Protein AF-A0A2X1A318-F1 (afdb_monomer_lite)

pLDDT: mean 73.66, std 11.12, range [53.78, 89.75]

Secondary structure (DSSP, 8-state):
-HHHHHHHHEEE-SS----HHHHHHHHHHHHHHTTPPP--HHHHHHHHHHTT-SPEEEEEETTEEEEEE--EEE--

Foldseek 3Di:
DLVVVDVQWKDFDQPAADDLVNVLVVVVVVCVVVVHDRDDSVVSVVVCVVVLHNDWDWDQDPNDTDTGGRHIDTDD

Organism: NCBI:txid2115968

Radius of gyration: 13.76 Å; chains: 1; bounding box: 40×24×32 Å

Sequence (76 aa):
MIQTFINENFERDVESFISHKAIHRKYILFAKENGLDEISQSALTKRLNRMMIGRSDKKSVNRKVTKVRYGLRWKS

Structure (mmCIF, N/CA/C/O backbone):
data_AF-A0A2X1A318-F1
#
_entry.id   AF-A0A2X1A318-F1
#
loop_
_atom_site.group_PDB
_atom_site.id
_atom_site.type_symbol
_atom_site.label_atom_id
_atom_site.label_alt_id
_atom_site.label_comp_id
_atom_site.label_asym_id
_atom_site.label_entity_id
_atom_site.label_seq_id
_atom_site.pdbx_PDB_ins_code
_atom_site.Cartn_x
_atom_site.Cartn_y
_atom_site.Cartn_z
_atom_site.occupancy
_atom_site.B_iso_or_equiv
_atom_site.auth_seq_id
_atom_site.auth_comp_id
_atom_site.auth_asym_id
_atom_site.auth_atom_id
_atom_site.pdbx_PDB_model_num
ATOM 1 N N . MET A 1 1 ? -13.005 -3.640 -0.967 1.00 73.38 1 MET A N 1
ATOM 2 C CA . MET A 1 1 ? -12.429 -2.804 0.111 1.00 73.38 1 MET A CA 1
ATOM 3 C C . MET A 1 1 ? -11.047 -2.266 -0.240 1.00 73.38 1 MET A C 1
ATOM 5 O O . MET A 1 1 ? -11.005 -1.145 -0.703 1.00 73.38 1 MET A O 1
ATOM 9 N N . ILE A 1 2 ? -9.929 -3.008 -0.144 1.00 72.56 2 ILE A N 1
ATOM 10 C CA . ILE A 1 2 ? -8.607 -2.443 -0.535 1.00 72.56 2 ILE A CA 1
ATOM 11 C C . ILE A 1 2 ? -8.545 -2.078 -2.023 1.00 72.56 2 ILE A C 1
ATOM 13 O O . ILE A 1 2 ? -8.013 -1.033 -2.366 1.00 72.56 2 ILE A O 1
ATOM 17 N N . GLN A 1 3 ? -9.134 -2.895 -2.901 1.00 73.56 3 GLN A N 1
ATOM 18 C CA . GLN A 1 3 ? -9.251 -2.559 -4.325 1.00 73.56 3 GLN A CA 1
ATOM 19 C C . GLN A 1 3 ? -10.091 -1.288 -4.549 1.00 73.56 3 GLN A C 1
ATOM 21 O O . GLN A 1 3 ? -9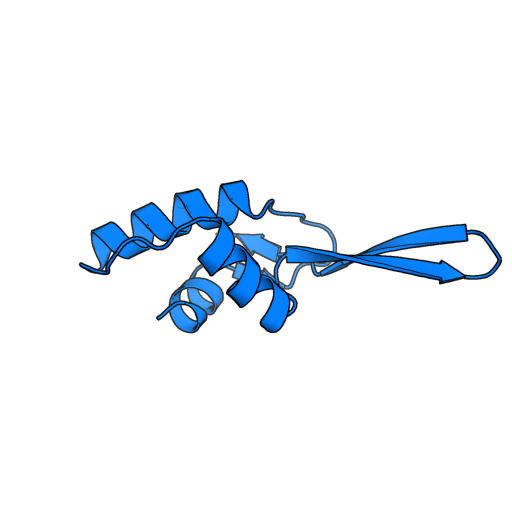.762 -0.485 -5.411 1.00 73.56 3 GLN A O 1
ATOM 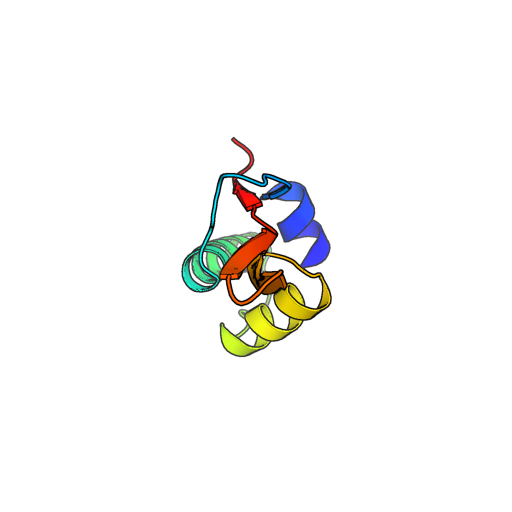26 N N . THR A 1 4 ? -11.141 -1.099 -3.746 1.00 78.00 4 THR A N 1
ATOM 27 C CA . THR A 1 4 ? -12.021 0.080 -3.757 1.00 78.00 4 THR A CA 1
ATOM 28 C C . THR A 1 4 ? -11.243 1.327 -3.335 1.00 78.00 4 THR A C 1
ATOM 30 O O . THR A 1 4 ? -11.120 2.252 -4.126 1.00 78.00 4 THR A O 1
ATOM 33 N N . PHE A 1 5 ? -10.572 1.269 -2.177 1.00 78.00 5 PHE A N 1
ATOM 34 C CA . PHE A 1 5 ? -9.644 2.299 -1.707 1.00 78.00 5 PHE A CA 1
ATOM 35 C C . PHE A 1 5 ? -8.608 2.655 -2.775 1.00 78.00 5 PHE A C 1
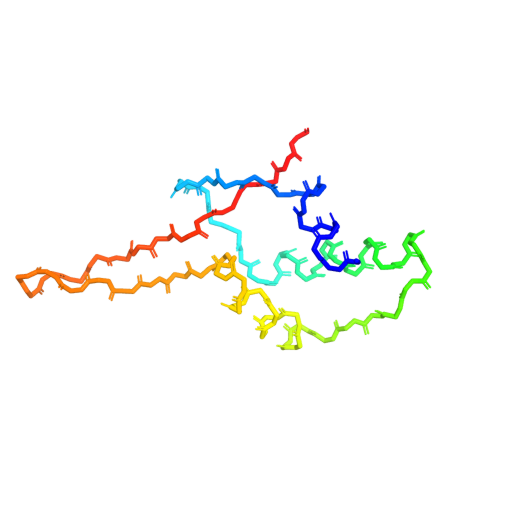ATOM 37 O O . PHE A 1 5 ? -8.355 3.829 -3.023 1.00 78.00 5 PHE A O 1
ATOM 44 N N . ILE A 1 6 ? -8.031 1.648 -3.436 1.00 75.75 6 ILE A N 1
ATOM 45 C CA . ILE A 1 6 ? -7.037 1.848 -4.488 1.00 75.75 6 ILE A CA 1
ATOM 46 C C . ILE A 1 6 ? -7.632 2.596 -5.685 1.00 75.75 6 ILE A C 1
ATOM 48 O O . ILE A 1 6 ? -7.054 3.579 -6.134 1.00 75.75 6 ILE A O 1
ATOM 52 N N . ASN A 1 7 ? -8.781 2.152 -6.191 1.00 74.69 7 ASN A N 1
ATOM 53 C CA . ASN A 1 7 ? -9.417 2.748 -7.364 1.00 74.69 7 ASN A CA 1
ATOM 54 C C . ASN A 1 7 ? -9.926 4.177 -7.096 1.00 74.69 7 ASN A C 1
ATOM 56 O O . ASN A 1 7 ? -9.949 5.008 -8.006 1.00 74.69 7 ASN A O 1
ATOM 60 N N . GLU A 1 8 ? -10.333 4.459 -5.859 1.00 74.06 8 GLU A N 1
ATOM 61 C CA . GLU A 1 8 ? -10.818 5.773 -5.424 1.00 74.06 8 GLU A CA 1
ATOM 62 C C . GLU A 1 8 ? -9.680 6.747 -5.123 1.00 74.06 8 GLU A C 1
ATOM 64 O O . GLU A 1 8 ? -9.821 7.941 -5.360 1.00 74.06 8 GLU A O 1
ATOM 69 N N . ASN A 1 9 ? -8.537 6.259 -4.630 1.00 72.12 9 ASN A N 1
ATOM 70 C CA . ASN A 1 9 ? -7.459 7.130 -4.162 1.00 72.12 9 ASN A CA 1
ATOM 71 C C . ASN A 1 9 ? -6.263 7.224 -5.109 1.00 72.12 9 ASN A C 1
ATOM 73 O O . ASN A 1 9 ? -5.472 8.154 -4.953 1.00 72.12 9 ASN A O 1
ATOM 77 N N . PHE A 1 10 ? -6.092 6.296 -6.051 1.00 73.81 10 PHE A N 1
ATOM 78 C CA . PHE A 1 10 ? -4.894 6.236 -6.882 1.00 73.81 10 PHE A CA 1
ATOM 79 C C . PHE A 1 10 ? -5.200 6.196 -8.376 1.00 73.81 10 PHE A C 1
ATOM 81 O O . PHE A 1 10 ? -6.151 5.560 -8.829 1.00 73.81 10 PHE A O 1
ATOM 88 N N . GLU A 1 11 ? -4.306 6.813 -9.143 1.00 70.56 11 GLU A N 1
ATOM 89 C CA . GLU A 1 11 ? -4.182 6.652 -10.590 1.00 70.56 11 GLU A CA 1
ATOM 90 C C . GLU A 1 11 ? -2.812 6.086 -10.945 1.00 70.56 11 GLU A C 1
ATOM 92 O O . GLU A 1 11 ? -1.826 6.304 -10.233 1.00 70.56 11 GLU A O 1
ATOM 97 N N . ARG A 1 12 ? -2.758 5.328 -12.047 1.00 66.00 12 ARG A N 1
ATOM 98 C CA . ARG A 1 12 ? -1.496 4.831 -12.602 1.00 66.00 12 ARG A CA 1
ATOM 99 C C . ARG A 1 12 ? -0.730 6.014 -13.176 1.00 66.00 12 ARG A C 1
ATOM 101 O O . ARG A 1 12 ? -1.196 6.635 -14.122 1.00 66.00 12 ARG A O 1
ATOM 108 N N . ASP A 1 13 ? 0.446 6.274 -12.629 1.00 65.38 13 ASP A N 1
ATOM 109 C CA . ASP A 1 13 ? 1.331 7.334 -13.096 1.00 65.38 13 ASP A CA 1
ATOM 110 C C . ASP A 1 13 ? 2.763 6.805 -13.111 1.00 65.38 13 ASP A C 1
ATOM 112 O O . ASP A 1 13 ? 3.242 6.278 -12.116 1.00 65.38 13 ASP A O 1
ATOM 116 N N . VAL A 1 14 ? 3.456 6.903 -14.239 1.00 58.72 14 VAL A N 1
ATOM 117 C CA . VAL A 1 14 ? 4.819 6.365 -14.379 1.00 58.72 14 VAL A CA 1
ATOM 118 C C . VAL A 1 14 ? 5.847 7.275 -13.688 1.00 58.72 14 VAL A C 1
ATOM 120 O O . VAL A 1 14 ? 6.935 6.814 -13.331 1.00 58.72 14 VAL A O 1
ATOM 123 N N . GLU A 1 15 ? 5.500 8.541 -13.438 1.00 58.34 15 GLU A N 1
ATOM 124 C CA . GLU A 1 15 ? 6.418 9.547 -12.894 1.00 58.34 15 GLU A CA 1
ATOM 125 C C . GLU A 1 15 ? 6.353 9.657 -11.364 1.00 58.34 15 GLU A C 1
ATOM 127 O O . GLU A 1 15 ? 7.393 9.724 -10.695 1.00 58.34 15 GLU A O 1
ATOM 132 N N . SER A 1 16 ? 5.153 9.605 -10.778 1.00 62.38 16 SER A N 1
ATOM 133 C CA . SER A 1 16 ? 4.967 9.736 -9.329 1.00 62.38 16 SER A CA 1
ATOM 134 C C . SER A 1 16 ? 5.216 8.427 -8.576 1.00 62.38 16 SER A C 1
ATOM 136 O O . SER A 1 16 ? 4.654 7.374 -8.875 1.00 62.38 16 SER A O 1
ATOM 138 N N . PHE A 1 17 ? 6.038 8.487 -7.524 1.00 66.50 17 PHE A N 1
ATOM 139 C CA . PHE A 1 17 ? 6.265 7.359 -6.619 1.00 66.50 17 PHE A CA 1
ATOM 140 C C . PHE A 1 17 ? 5.733 7.662 -5.219 1.00 66.50 17 PHE A C 1
ATOM 142 O O . PHE A 1 17 ? 6.293 8.485 -4.496 1.00 66.50 17 PHE A O 1
ATOM 149 N N . ILE A 1 18 ? 4.693 6.936 -4.806 1.00 70.75 18 ILE A N 1
ATOM 150 C CA . ILE A 1 18 ? 4.182 6.974 -3.435 1.00 70.75 18 ILE A CA 1
ATOM 151 C C . ILE A 1 18 ? 4.743 5.775 -2.667 1.00 70.75 18 ILE A C 1
ATOM 153 O O . ILE A 1 18 ? 4.573 4.621 -3.055 1.00 70.75 18 ILE A O 1
ATOM 157 N N . SER A 1 19 ? 5.402 6.043 -1.538 1.00 74.06 19 SER A N 1
ATOM 158 C CA . SER A 1 19 ? 5.915 4.981 -0.667 1.00 74.06 19 SER A CA 1
ATOM 159 C C . SER A 1 19 ? 4.781 4.172 -0.020 1.00 74.06 19 SER A C 1
ATOM 161 O O . SER A 1 19 ? 3.755 4.728 0.370 1.00 74.06 19 SER A O 1
ATOM 163 N N . HIS A 1 20 ? 4.993 2.872 0.221 1.00 77.62 20 HIS A N 1
ATOM 164 C CA . HIS A 1 20 ? 4.013 2.030 0.931 1.00 77.62 20 HIS A CA 1
ATOM 165 C C . HIS A 1 20 ? 3.633 2.573 2.318 1.00 77.62 20 HIS A C 1
ATOM 167 O O . HIS A 1 20 ? 2.517 2.357 2.778 1.00 77.62 20 HIS A O 1
ATOM 173 N N . LYS A 1 21 ? 4.538 3.307 2.980 1.00 80.69 21 LYS A N 1
ATOM 174 C CA . LYS A 1 21 ? 4.258 3.982 4.256 1.00 80.69 21 LYS A CA 1
ATOM 175 C C . LYS A 1 21 ? 3.220 5.096 4.091 1.00 80.69 21 LYS A C 1
ATOM 177 O O . LYS A 1 21 ? 2.324 5.221 4.919 1.00 80.69 21 LYS A O 1
ATOM 182 N N . ALA A 1 22 ? 3.328 5.890 3.027 1.00 80.12 22 ALA A N 1
ATOM 183 C CA . ALA A 1 22 ? 2.351 6.931 2.719 1.00 80.12 22 ALA A CA 1
ATOM 184 C C . ALA A 1 22 ? 0.988 6.328 2.340 1.00 80.12 22 ALA A C 1
ATOM 186 O O . ALA A 1 22 ? -0.039 6.800 2.820 1.00 80.12 22 ALA A O 1
ATOM 187 N N . ILE A 1 23 ? 0.989 5.233 1.570 1.00 81.38 23 ILE A N 1
ATOM 188 C CA . ILE A 1 23 ? -0.230 4.475 1.244 1.00 81.38 23 ILE A CA 1
ATOM 189 C C . ILE A 1 23 ? -0.906 3.956 2.518 1.00 81.38 23 ILE A C 1
ATOM 191 O O . ILE A 1 23 ? -2.112 4.112 2.686 1.00 81.38 23 ILE A O 1
ATOM 195 N N . HIS A 1 24 ? -0.127 3.387 3.441 1.00 86.62 24 HIS A N 1
ATOM 196 C CA . HIS A 1 24 ? -0.635 2.844 4.702 1.00 86.62 24 HIS A CA 1
ATOM 197 C C . HIS A 1 24 ? -1.271 3.903 5.597 1.00 86.62 24 HIS A C 1
ATOM 199 O O . HIS A 1 24 ? -2.374 3.686 6.081 1.00 86.62 24 HIS A O 1
ATOM 205 N N . ARG A 1 25 ? -0.647 5.077 5.746 1.00 87.00 25 ARG A N 1
ATOM 206 C CA . ARG A 1 25 ? -1.237 6.181 6.523 1.00 87.00 25 ARG A CA 1
ATOM 207 C C . ARG A 1 25 ? -2.607 6.597 5.994 1.00 87.00 25 ARG A C 1
ATOM 209 O O . ARG A 1 25 ? -3.523 6.781 6.786 1.00 87.00 25 ARG A O 1
ATOM 216 N N . LYS A 1 26 ? -2.762 6.710 4.671 1.00 84.69 26 LYS A N 1
ATOM 217 C CA . LYS A 1 26 ? -4.059 7.067 4.078 1.00 84.69 26 LYS A CA 1
ATOM 218 C C . LYS A 1 26 ? -5.070 5.923 4.178 1.00 84.69 26 LYS A C 1
ATOM 220 O O . LYS A 1 26 ? -6.248 6.176 4.382 1.00 84.69 26 LYS A O 1
ATOM 225 N N . TYR A 1 27 ? -4.607 4.674 4.103 1.00 85.56 27 TYR A N 1
ATOM 226 C CA . TYR A 1 27 ? -5.460 3.509 4.327 1.00 85.56 27 TYR A CA 1
ATOM 227 C C . TYR A 1 27 ? -6.020 3.464 5.754 1.00 85.56 27 TYR A C 1
ATOM 229 O O . TYR A 1 27 ? -7.184 3.131 5.913 1.00 85.56 27 TYR A O 1
ATOM 237 N N . ILE A 1 28 ? -5.234 3.817 6.779 1.00 88.62 28 ILE A N 1
ATOM 238 C CA . ILE A 1 28 ? -5.731 3.896 8.166 1.00 88.62 28 ILE A CA 1
ATOM 239 C C . ILE A 1 28 ? -6.879 4.906 8.265 1.00 88.62 28 ILE A C 1
ATOM 241 O O . ILE A 1 28 ? -7.913 4.603 8.850 1.00 88.62 28 ILE A O 1
ATOM 245 N N . LEU A 1 29 ? -6.716 6.087 7.661 1.00 88.31 29 LEU A N 1
ATOM 246 C CA . LEU A 1 29 ? -7.761 7.114 7.646 1.00 88.31 29 LEU A CA 1
ATOM 247 C C . LEU A 1 29 ? -9.029 6.602 6.952 1.00 88.31 29 LEU A C 1
ATOM 249 O O . LEU A 1 29 ? -10.103 6.649 7.542 1.00 88.31 29 LEU A O 1
ATOM 253 N N . PHE A 1 30 ? -8.881 6.010 5.765 1.00 86.06 30 PHE A N 1
ATOM 254 C CA . PHE A 1 30 ? -9.991 5.399 5.035 1.00 86.06 30 PHE A CA 1
ATOM 255 C C . PHE A 1 30 ? -10.675 4.283 5.838 1.00 86.06 30 PHE A C 1
ATOM 257 O O . PHE A 1 30 ? -11.900 4.201 5.867 1.00 86.06 30 PHE A O 1
ATOM 264 N N . ALA A 1 31 ? -9.900 3.421 6.502 1.00 86.56 31 ALA A N 1
ATOM 265 C CA . ALA A 1 31 ? -10.432 2.339 7.319 1.00 86.56 31 ALA A CA 1
ATOM 266 C C . ALA A 1 31 ? -11.257 2.891 8.487 1.00 86.56 31 ALA A C 1
ATOM 268 O O . ALA A 1 31 ? -12.378 2.442 8.702 1.00 86.56 31 ALA A O 1
ATOM 269 N N . LYS A 1 32 ? -10.758 3.931 9.161 1.00 87.81 32 LYS A N 1
ATOM 270 C CA . LYS A 1 32 ? -11.469 4.608 10.247 1.00 87.81 32 LYS A CA 1
ATOM 271 C C . LYS A 1 32 ? -12.778 5.252 9.782 1.00 87.81 32 LYS A C 1
ATOM 273 O O . LYS A 1 32 ? -13.790 5.103 10.456 1.00 87.81 32 LYS A O 1
ATOM 278 N N . GLU A 1 33 ? -12.770 5.934 8.638 1.00 87.94 33 GLU A N 1
ATOM 279 C CA . GLU A 1 33 ? -13.968 6.571 8.065 1.00 87.94 33 GLU A CA 1
ATOM 280 C C . GLU A 1 33 ? -15.039 5.554 7.650 1.00 87.94 33 GLU A C 1
ATOM 282 O O . GLU A 1 33 ? -16.229 5.843 7.732 1.00 87.94 33 GLU A O 1
ATOM 287 N N . ASN A 1 34 ? -14.626 4.350 7.248 1.00 85.56 34 ASN A N 1
ATOM 288 C CA . ASN A 1 34 ? -15.522 3.292 6.780 1.00 85.56 34 ASN A CA 1
ATOM 289 C C . ASN A 1 34 ? -15.837 2.226 7.849 1.00 85.56 34 ASN A C 1
ATOM 291 O O . ASN A 1 34 ? -16.466 1.220 7.528 1.00 85.56 34 ASN A O 1
ATOM 295 N N . GLY A 1 35 ? -15.384 2.402 9.097 1.00 87.75 35 GLY A N 1
ATOM 296 C CA . GLY A 1 35 ? -15.588 1.423 10.174 1.00 87.75 35 GLY A CA 1
ATOM 297 C C . GLY A 1 35 ? -14.916 0.065 9.921 1.00 87.75 35 GLY A C 1
ATOM 298 O O . GLY A 1 35 ? -15.445 -0.970 10.319 1.00 87.75 35 GLY A O 1
ATOM 299 N N . LEU A 1 36 ? -13.782 0.055 9.216 1.00 86.44 36 LEU A N 1
ATOM 300 C CA . LEU A 1 36 ? -13.016 -1.144 8.878 1.00 86.44 36 LEU A CA 1
ATOM 301 C C . LEU A 1 36 ? -11.859 -1.362 9.852 1.00 86.44 36 LEU A C 1
ATOM 303 O O . LEU A 1 36 ? -11.231 -0.410 10.315 1.00 86.44 36 LEU A O 1
ATOM 307 N N . ASP A 1 37 ? -11.499 -2.630 10.049 1.00 85.50 37 ASP A N 1
ATOM 308 C CA . ASP A 1 37 ? -10.318 -2.990 10.825 1.00 85.50 37 ASP A CA 1
ATOM 309 C C . ASP A 1 37 ? -9.028 -2.483 10.171 1.00 85.50 37 ASP A C 1
ATOM 311 O O . ASP A 1 37 ? -8.762 -2.664 8.970 1.00 85.50 37 ASP A O 1
ATOM 315 N N . GLU A 1 38 ? -8.179 -1.883 11.002 1.00 85.62 38 GLU A N 1
ATOM 316 C CA . GLU A 1 38 ? -6.844 -1.483 10.600 1.00 85.62 38 GLU A CA 1
ATOM 317 C C . GLU A 1 38 ? -5.999 -2.717 10.274 1.00 85.62 38 GLU A C 1
ATOM 319 O O . GLU A 1 38 ? -5.912 -3.682 11.033 1.00 85.62 38 GLU A O 1
ATOM 324 N N . ILE A 1 39 ? -5.314 -2.675 9.133 1.00 88.62 39 ILE A N 1
ATOM 325 C CA . ILE A 1 39 ? -4.351 -3.711 8.762 1.00 88.62 39 ILE A CA 1
ATOM 326 C C . ILE A 1 39 ? -2.935 -3.185 8.946 1.00 88.62 39 ILE A C 1
ATOM 328 O O . ILE A 1 39 ? -2.640 -2.009 8.713 1.00 88.62 39 ILE A O 1
ATOM 332 N N . SER A 1 40 ? -2.019 -4.082 9.295 1.00 89.75 40 SER A N 1
ATOM 333 C CA . SER A 1 40 ? -0.608 -3.733 9.414 1.00 89.75 40 SER A CA 1
ATOM 334 C C . SER A 1 40 ? -0.012 -3.302 8.069 1.00 89.75 40 SER A C 1
ATOM 336 O O . SER A 1 40 ? -0.412 -3.758 6.991 1.00 89.75 40 SER A O 1
ATOM 338 N N . GLN A 1 41 ? 1.021 -2.458 8.127 1.00 85.25 41 GLN A N 1
ATOM 339 C CA . GLN A 1 41 ? 1.739 -1.999 6.936 1.00 85.25 41 GLN A CA 1
ATOM 340 C C . GLN A 1 41 ? 2.294 -3.170 6.109 1.00 85.25 41 GLN A C 1
ATOM 342 O O . GLN A 1 41 ? 2.306 -3.114 4.878 1.00 85.25 41 GLN A O 1
ATOM 347 N N . SER A 1 42 ? 2.744 -4.244 6.765 1.00 86.56 42 SER A N 1
ATOM 348 C CA . SER A 1 42 ? 3.272 -5.440 6.102 1.00 86.56 42 SER A CA 1
ATOM 349 C C . SER A 1 42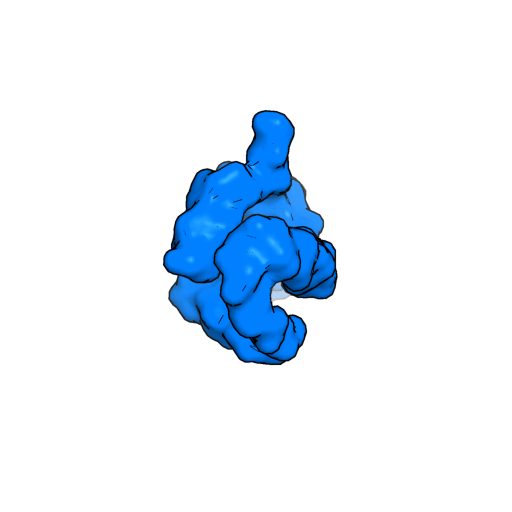 ? 2.177 -6.222 5.371 1.00 86.56 42 SER A C 1
ATOM 351 O O . SER A 1 42 ? 2.389 -6.649 4.233 1.00 86.56 42 SER A O 1
ATOM 353 N N . ALA A 1 43 ? 0.991 -6.359 5.973 1.00 87.06 43 ALA A N 1
ATOM 354 C CA . ALA A 1 43 ? -0.166 -6.980 5.336 1.00 87.06 43 ALA A CA 1
ATOM 355 C C . ALA A 1 43 ? -0.640 -6.168 4.123 1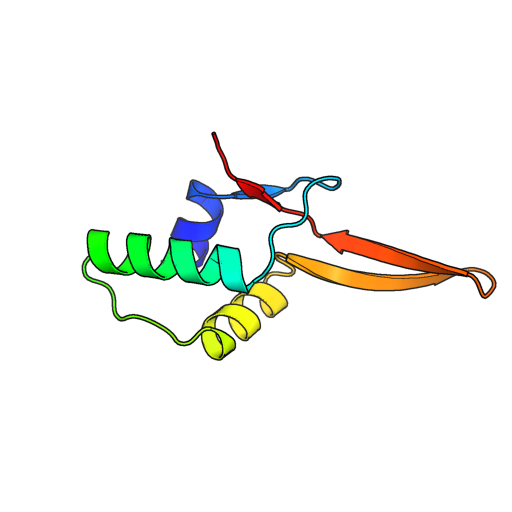.00 87.06 43 ALA A C 1
ATOM 357 O O . ALA A 1 43 ? -0.848 -6.738 3.048 1.00 87.06 43 ALA A O 1
ATOM 358 N N . LEU A 1 44 ? -0.726 -4.839 4.257 1.00 85.69 44 LEU A N 1
ATOM 359 C CA . LEU A 1 44 ? -1.063 -3.952 3.145 1.00 85.69 44 LEU A CA 1
ATOM 360 C C . LEU A 1 44 ? -0.011 -4.035 2.033 1.00 85.69 44 LEU A C 1
ATOM 362 O O . LEU A 1 44 ? -0.361 -4.245 0.879 1.00 85.69 44 LEU A O 1
ATOM 366 N N . THR A 1 45 ? 1.278 -3.984 2.377 1.00 83.62 45 THR A N 1
ATOM 367 C CA . THR A 1 45 ? 2.390 -4.112 1.419 1.00 83.62 45 THR A CA 1
ATOM 368 C C . THR A 1 45 ? 2.314 -5.413 0.621 1.00 83.62 45 THR A C 1
ATOM 370 O O . THR A 1 45 ? 2.466 -5.394 -0.598 1.00 83.62 45 THR A O 1
ATOM 373 N N . LYS A 1 46 ? 2.036 -6.552 1.271 1.00 85.19 46 LYS A N 1
ATOM 374 C CA . LYS A 1 46 ? 1.855 -7.835 0.570 1.00 85.19 46 LYS A CA 1
ATOM 375 C C . LYS A 1 46 ? 0.707 -7.770 -0.441 1.00 85.19 46 LYS A C 1
ATOM 377 O O . LYS A 1 46 ? 0.844 -8.301 -1.541 1.00 85.19 46 LYS A O 1
ATOM 382 N N . ARG A 1 47 ? -0.404 -7.115 -0.089 1.00 85.62 47 ARG A N 1
ATOM 383 C CA . ARG A 1 47 ? -1.563 -6.950 -0.981 1.00 85.62 47 ARG A CA 1
ATOM 384 C C . ARG A 1 47 ? -1.252 -6.003 -2.148 1.00 85.62 47 ARG A C 1
ATOM 386 O O . ARG A 1 47 ? -1.508 -6.375 -3.287 1.00 85.62 47 ARG A O 1
ATOM 393 N N . LEU A 1 48 ? -0.611 -4.861 -1.887 1.00 80.12 48 LEU A N 1
ATOM 394 C CA . LEU A 1 48 ? -0.169 -3.908 -2.917 1.00 80.12 48 LEU A CA 1
ATOM 395 C C . LEU A 1 48 ? 0.810 -4.558 -3.908 1.00 80.12 48 LEU A C 1
ATOM 397 O O . LEU A 1 48 ? 0.637 -4.445 -5.119 1.00 80.12 48 LEU A O 1
ATOM 401 N N . ASN A 1 49 ? 1.779 -5.331 -3.407 1.00 79.06 49 ASN A N 1
ATOM 402 C CA . ASN A 1 49 ? 2.743 -6.051 -4.242 1.00 79.06 49 ASN A CA 1
ATOM 403 C C . ASN A 1 49 ? 2.077 -7.072 -5.174 1.00 79.06 49 ASN A C 1
ATOM 405 O O . ASN A 1 49 ? 2.481 -7.179 -6.332 1.00 79.06 49 ASN A O 1
ATOM 409 N N . ARG A 1 50 ? 1.059 -7.805 -4.695 1.00 80.38 50 ARG A N 1
ATOM 410 C CA . ARG A 1 50 ? 0.275 -8.735 -5.532 1.00 80.38 50 ARG A CA 1
ATOM 411 C C . ARG A 1 50 ? -0.476 -8.013 -6.647 1.00 80.38 50 ARG A C 1
ATOM 413 O O . ARG A 1 50 ? -0.623 -8.564 -7.727 1.00 80.38 50 ARG A O 1
ATOM 420 N N . MET A 1 51 ? -0.910 -6.783 -6.392 1.00 75.00 51 MET A N 1
ATOM 421 C CA . MET A 1 51 ? -1.599 -5.939 -7.370 1.00 75.00 51 MET A CA 1
ATOM 422 C C . MET A 1 51 ? -0.632 -5.153 -8.274 1.00 75.00 51 MET A C 1
ATOM 424 O O . MET A 1 51 ? -1.084 -4.410 -9.138 1.00 75.00 51 MET A O 1
ATOM 428 N N . MET A 1 52 ? 0.687 -5.317 -8.096 1.00 72.94 52 MET A N 1
ATOM 429 C CA . MET A 1 52 ? 1.739 -4.549 -8.782 1.00 72.94 52 MET A CA 1
ATOM 430 C C . MET A 1 52 ? 1.643 -3.029 -8.556 1.00 72.94 52 MET A C 1
ATOM 432 O O . MET A 1 52 ? 1.990 -2.233 -9.422 1.00 72.94 52 MET A O 1
ATOM 436 N N . ILE A 1 53 ? 1.188 -2.622 -7.372 1.00 71.19 53 ILE A N 1
ATOM 437 C CA . ILE A 1 53 ? 0.898 -1.234 -6.993 1.00 71.19 53 ILE A CA 1
ATOM 438 C C . ILE A 1 53 ? 2.029 -0.705 -6.109 1.00 71.19 53 ILE A C 1
ATOM 440 O O . ILE A 1 53 ? 2.356 -1.321 -5.098 1.00 71.19 53 ILE A O 1
ATOM 444 N N . GLY A 1 54 ? 2.656 0.414 -6.499 1.00 65.62 54 GLY A N 1
ATOM 445 C CA . GLY A 1 54 ? 3.753 1.034 -5.740 1.00 65.62 54 GLY A CA 1
ATOM 446 C C . GLY A 1 54 ? 5.058 0.234 -5.797 1.00 65.62 54 GLY A C 1
ATOM 447 O O . GLY A 1 54 ? 6.008 0.510 -5.063 1.00 65.62 54 GLY A O 1
ATOM 448 N N . ARG A 1 55 ? 5.125 -0.766 -6.683 1.00 66.19 55 ARG A N 1
ATOM 449 C CA . ARG A 1 55 ? 6.293 -1.627 -6.845 1.00 66.19 55 ARG A CA 1
ATOM 450 C C . ARG A 1 55 ? 7.364 -0.895 -7.651 1.00 66.19 55 ARG A C 1
ATOM 452 O O . ARG A 1 55 ? 7.103 -0.344 -8.715 1.00 66.19 55 ARG A O 1
ATOM 459 N N . SER A 1 56 ? 8.596 -0.926 -7.154 1.00 61.91 56 SER A N 1
ATOM 460 C CA . SER A 1 56 ? 9.778 -0.623 -7.961 1.00 61.91 56 SER A CA 1
ATOM 461 C C . SER A 1 56 ? 10.407 -1.941 -8.383 1.00 61.91 56 SER A C 1
ATOM 463 O O . SER A 1 56 ? 10.838 -2.716 -7.531 1.00 61.91 56 SER A O 1
ATOM 465 N N .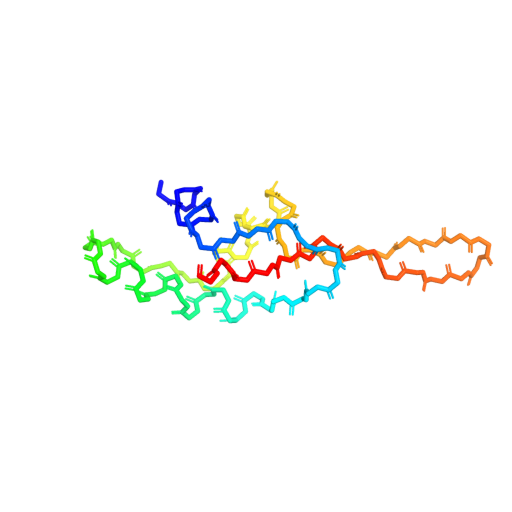 ASP A 1 57 ? 10.442 -2.199 -9.679 1.00 63.75 57 ASP A N 1
ATOM 466 C CA . ASP A 1 57 ? 11.208 -3.288 -10.261 1.00 63.75 57 ASP A CA 1
ATOM 467 C C . ASP A 1 57 ? 12.578 -2.788 -10.730 1.00 63.75 57 ASP A C 1
ATOM 469 O O . ASP A 1 57 ? 12.799 -1.593 -10.943 1.00 63.75 57 ASP A O 1
ATOM 473 N N . LYS A 1 58 ? 13.534 -3.699 -10.863 1.00 59.72 58 LYS A N 1
ATOM 474 C CA . LYS A 1 58 ? 14.863 -3.417 -11.400 1.00 59.72 58 LYS A CA 1
ATOM 475 C C . LYS A 1 58 ? 15.009 -4.212 -12.686 1.00 59.72 58 LYS A C 1
ATOM 477 O O . LYS A 1 58 ? 15.248 -5.413 -12.652 1.00 59.72 58 LYS A O 1
ATOM 482 N N . LYS A 1 59 ? 14.902 -3.537 -13.826 1.00 57.12 59 LYS A N 1
ATOM 483 C CA . LYS A 1 59 ? 15.178 -4.139 -15.127 1.00 57.12 59 LYS A CA 1
ATOM 484 C C . LYS A 1 59 ? 16.655 -3.941 -15.449 1.00 57.12 59 LYS A C 1
ATOM 486 O O . LYS A 1 59 ? 17.118 -2.808 -15.527 1.00 57.12 59 LYS A O 1
ATOM 491 N N . SER A 1 60 ? 17.398 -5.030 -15.621 1.00 58.84 60 SER A N 1
ATOM 492 C CA . SER A 1 60 ? 18.776 -4.970 -16.115 1.00 58.84 60 SER A CA 1
ATOM 493 C C . SER A 1 60 ? 18.771 -5.124 -17.635 1.00 58.84 60 SER A C 1
ATOM 495 O O . SER A 1 60 ? 18.283 -6.130 -18.143 1.00 58.84 60 SER A O 1
ATOM 497 N N . VAL A 1 61 ? 19.283 -4.131 -18.363 1.00 58.56 61 VAL A N 1
ATOM 498 C CA . VAL A 1 61 ? 19.494 -4.193 -19.821 1.00 58.56 61 VAL A CA 1
ATOM 499 C C . VAL A 1 61 ? 20.936 -3.770 -20.094 1.00 58.56 61 VAL A C 1
ATOM 501 O O . VAL A 1 61 ? 21.347 -2.696 -19.665 1.00 58.56 61 VAL A O 1
ATOM 504 N N . ASN A 1 62 ? 21.729 -4.611 -20.770 1.00 68.44 62 ASN A N 1
ATOM 505 C CA . ASN A 1 62 ? 23.146 -4.349 -21.082 1.00 68.44 62 ASN A CA 1
ATOM 506 C C . ASN A 1 62 ? 23.980 -3.850 -19.881 1.00 68.44 62 ASN A C 1
ATOM 508 O O . ASN A 1 62 ? 24.642 -2.818 -19.961 1.00 68.44 62 ASN A O 1
ATOM 512 N N . ARG A 1 63 ? 23.933 -4.563 -18.743 1.00 71.38 63 ARG A N 1
ATOM 513 C CA . ARG A 1 63 ? 24.633 -4.211 -17.482 1.00 71.38 63 ARG A CA 1
ATOM 514 C C . ARG A 1 63 ? 24.215 -2.869 -16.851 1.00 71.38 63 ARG A C 1
ATOM 516 O O . ARG A 1 63 ? 24.769 -2.492 -15.822 1.00 71.38 63 ARG A O 1
ATOM 523 N N . LYS A 1 64 ? 23.213 -2.171 -17.399 1.00 53.78 64 LYS A N 1
ATOM 524 C CA . LYS A 1 64 ? 22.573 -1.009 -16.772 1.00 53.78 64 LYS A CA 1
ATOM 525 C C . LYS A 1 64 ? 21.322 -1.455 -16.024 1.00 53.78 64 LYS A C 1
ATOM 527 O O . LYS A 1 64 ? 20.427 -2.070 -16.600 1.00 53.78 64 LYS A O 1
ATOM 532 N N . VAL A 1 65 ? 21.262 -1.131 -14.733 1.00 60.72 65 VAL A N 1
ATOM 533 C CA . VAL A 1 65 ? 20.087 -1.374 -13.888 1.00 60.72 65 VAL A CA 1
ATOM 534 C C . VAL A 1 65 ? 19.161 -0.167 -13.978 1.00 60.72 65 VAL A C 1
ATOM 536 O O . VAL A 1 65 ? 19.424 0.874 -13.379 1.00 60.72 65 VAL A O 1
ATOM 539 N N . THR A 1 66 ? 18.051 -0.318 -14.690 1.00 53.88 66 THR A N 1
ATOM 540 C CA . THR A 1 66 ? 16.984 0.680 -14.758 1.00 53.88 66 THR A CA 1
ATOM 541 C C . THR A 1 66 ? 15.912 0.331 -13.733 1.00 53.88 66 THR A C 1
ATOM 543 O O . THR A 1 66 ? 15.338 -0.759 -13.755 1.00 53.88 66 THR A O 1
ATOM 546 N N . LYS A 1 67 ? 15.624 1.251 -12.808 1.00 54.94 67 LYS A N 1
ATOM 547 C CA . LYS A 1 67 ? 14.482 1.106 -11.896 1.00 54.94 67 LYS A CA 1
ATOM 548 C C . LYS A 1 67 ? 13.200 1.365 -12.689 1.00 54.94 67 LYS A C 1
ATOM 550 O O . LYS A 1 67 ? 12.959 2.496 -13.091 1.00 54.94 67 LYS A O 1
ATOM 555 N N . VAL A 1 68 ? 12.394 0.334 -12.904 1.00 54.59 68 VAL A N 1
ATOM 556 C CA . VAL A 1 68 ? 11.049 0.457 -13.472 1.00 54.59 68 VAL A CA 1
ATOM 557 C C . VAL A 1 68 ? 10.098 0.704 -12.312 1.00 54.59 68 VAL A C 1
ATOM 559 O O . VAL A 1 68 ? 10.034 -0.094 -11.382 1.00 54.59 68 VAL A O 1
ATOM 562 N N . ARG A 1 69 ? 9.393 1.831 -12.318 1.00 57.59 69 ARG A N 1
ATOM 563 C CA . ARG A 1 69 ? 8.439 2.165 -11.260 1.00 57.59 69 ARG A CA 1
ATOM 564 C C . ARG A 1 69 ? 7.033 1.919 -11.777 1.00 57.59 69 ARG A C 1
ATOM 566 O O . ARG A 1 69 ? 6.635 2.494 -12.782 1.00 57.59 69 ARG A O 1
ATOM 573 N N . TYR A 1 70 ? 6.280 1.097 -11.062 1.00 60.31 70 TYR A N 1
ATOM 574 C CA . TYR A 1 70 ? 4.828 1.053 -11.181 1.00 60.31 70 TYR A CA 1
ATOM 575 C C . TYR A 1 70 ? 4.284 2.152 -10.276 1.00 60.31 70 TYR A C 1
ATOM 577 O O . TYR A 1 70 ? 3.849 1.904 -9.146 1.00 60.31 70 TYR A O 1
ATOM 585 N N . GLY A 1 71 ? 4.497 3.388 -10.726 1.00 55.88 71 GLY A N 1
ATOM 586 C CA . GLY A 1 71 ? 4.159 4.569 -9.964 1.00 55.88 71 GLY A CA 1
ATOM 587 C C . GLY A 1 71 ? 2.647 4.728 -9.830 1.00 55.88 71 GLY A C 1
ATOM 588 O O . GLY A 1 71 ? 1.839 4.212 -10.613 1.00 55.88 71 GLY A O 1
ATOM 589 N N . LEU A 1 72 ? 2.279 5.399 -8.753 1.00 65.50 72 LEU A N 1
ATOM 590 C CA . LEU A 1 72 ? 0.913 5.793 -8.480 1.00 65.50 72 LEU A CA 1
ATOM 591 C C . LEU A 1 72 ? 0.965 7.248 -8.084 1.00 65.50 72 LEU A C 1
ATOM 593 O O . LEU A 1 72 ? 1.857 7.657 -7.335 1.00 65.50 72 LEU A O 1
ATOM 597 N N . ARG A 1 73 ? -0.037 7.990 -8.522 1.00 65.38 73 ARG A N 1
ATOM 598 C CA . ARG A 1 73 ? -0.312 9.330 -8.031 1.00 65.38 73 ARG A CA 1
ATOM 599 C C . ARG A 1 73 ? -1.623 9.307 -7.257 1.00 65.38 73 ARG A C 1
ATOM 601 O O . ARG A 1 73 ? -2.495 8.485 -7.531 1.00 65.38 73 ARG A O 1
ATOM 608 N N . TRP A 1 74 ? -1.742 10.178 -6.259 1.00 64.94 74 TRP A N 1
ATOM 609 C CA . TRP A 1 74 ? -3.022 10.411 -5.602 1.00 64.94 74 TRP A CA 1
ATOM 610 C C . TRP A 1 74 ? -3.981 11.047 -6.606 1.00 64.94 74 TRP A C 1
ATOM 612 O O . TRP A 1 74 ? -3.588 12.004 -7.275 1.00 64.94 74 TRP A O 1
ATOM 622 N N . LYS A 1 75 ? -5.216 10.545 -6.684 1.00 66.44 75 LYS A N 1
ATOM 623 C CA . LYS A 1 75 ? -6.292 11.298 -7.332 1.00 66.44 75 LYS A CA 1
ATOM 624 C C . LYS A 1 75 ? -6.491 12.607 -6.565 1.00 66.44 75 LYS A C 1
ATOM 626 O O . LYS A 1 75 ? -6.563 12.573 -5.331 1.00 66.44 75 LYS A O 1
ATOM 631 N N . SER A 1 76 ? -6.461 13.721 -7.294 1.00 57.94 76 SER A N 1
ATOM 632 C CA . SER A 1 76 ? -6.809 15.054 -6.786 1.00 57.94 76 SER A CA 1
ATOM 633 C C . SER A 1 76 ? -8.316 15.220 -6.728 1.00 57.94 76 SER A C 1
ATOM 635 O O . SER A 1 76 ? -8.992 14.655 -7.615 1.00 57.94 76 SER A O 1
#

InterPro domains:
  IPR036388 Winged helix-like DNA-binding domain superfamily [G3DSA:1.10.10.10] (3-75)